Protein AF-A0A7D7VS67-F1 (afdb_monomer_lite)

Sequence (124 aa):
MKFVRYADDIIVHCYLDWEAKRLLKAIRKRLEECHLRLNEEKTKLVYCQTYRRKRVRGYPKQFDFLGFTFKPRTTTYKEDGKYVLFLGYDCAISQKSKTRILNGWFKMKAQVNFMGIKRIIFQV

Secondary structure (DSSP, 8-state):
-EEEEETTEEEEE-SSHHHHHHHHHHHHHHHHHTT----TTT--------TTS---SSS---EEETTEEEEEEEEEEEETTEEEEEEEEEEEE-HHHHHHHHHHHHHHHHHHHHSS--------

Foldseek 3Di:
DDKDDDDPDIDDDDDDPVVVVVVVVVVQVVCVVVVHHDDPVQDFDEDCDWQPDDDDPDGHQWHDDPQKIWHWDWDWDDDPNDTDTTTHTDIDGDPVRVVVVVVVVVVVVVVVVVVDDDDDDDDD

Structure (mmCIF, N/CA/C/O backbone):
data_AF-A0A7D7VS67-F1
#
_entry.id   AF-A0A7D7VS67-F1
#
loop_
_atom_site.group_PDB
_atom_site.id
_atom_site.type_symbol
_atom_site.label_atom_id
_atom_site.label_alt_id
_atom_site.label_comp_id
_atom_site.label_asym_id
_atom_site.label_entity_id
_atom_site.label_seq_id
_atom_site.pdbx_PDB_ins_code
_atom_site.Cartn_x
_atom_site.Cartn_y
_atom_site.Cartn_z
_atom_site.occupancy
_atom_site.B_iso_or_equiv
_atom_site.auth_seq_id
_atom_site.auth_comp_id
_atom_site.auth_asym_id
_atom_site.auth_atom_id
_atom_site.pdbx_PDB_model_num
ATOM 1 N N . MET A 1 1 ? -15.312 -1.710 -10.447 1.00 65.94 1 MET A N 1
ATOM 2 C CA . MET A 1 1 ? -14.463 -1.341 -9.291 1.00 65.94 1 MET A CA 1
ATOM 3 C C . MET A 1 1 ? -13.863 -2.616 -8.718 1.00 65.94 1 MET A C 1
ATOM 5 O O . MET A 1 1 ? -14.608 -3.573 -8.561 1.00 65.94 1 MET A O 1
ATOM 9 N N . LYS A 1 2 ? -12.542 -2.683 -8.508 1.00 88.94 2 LYS A N 1
ATOM 10 C CA . LYS A 1 2 ? -11.853 -3.901 -8.034 1.00 88.94 2 LYS A CA 1
ATOM 11 C C . LYS A 1 2 ? -11.267 -3.642 -6.648 1.00 88.94 2 LYS A C 1
ATOM 13 O O . LYS A 1 2 ? -10.681 -2.582 -6.436 1.00 88.94 2 LYS A O 1
ATOM 18 N N . PHE A 1 3 ? -11.413 -4.584 -5.725 1.00 92.94 3 PHE A N 1
ATOM 19 C CA . PHE A 1 3 ? -10.826 -4.497 -4.390 1.00 92.94 3 PHE A CA 1
ATOM 20 C C . PHE A 1 3 ? -10.282 -5.857 -3.957 1.00 92.94 3 PHE A C 1
ATOM 22 O O . PHE A 1 3 ? -10.686 -6.892 -4.483 1.00 92.94 3 PHE A O 1
ATOM 29 N N . VAL A 1 4 ? -9.358 -5.829 -3.006 1.00 92.62 4 VAL A N 1
ATOM 30 C CA . VAL A 1 4 ? -8.767 -7.001 -2.363 1.00 92.62 4 VAL A CA 1
ATOM 31 C C . VAL A 1 4 ? -9.011 -6.863 -0.869 1.00 92.62 4 VAL A C 1
ATOM 33 O O . VAL A 1 4 ? -8.832 -5.777 -0.319 1.00 92.62 4 VAL A O 1
ATOM 36 N N . ARG A 1 5 ? -9.431 -7.944 -0.213 1.00 93.81 5 ARG A N 1
ATOM 37 C CA . ARG A 1 5 ? -9.689 -7.973 1.227 1.00 93.81 5 ARG A CA 1
ATOM 38 C C . ARG A 1 5 ? -9.005 -9.175 1.860 1.00 93.81 5 ARG A C 1
ATOM 40 O O . ARG A 1 5 ? -9.082 -10.277 1.327 1.00 93.81 5 ARG A O 1
ATOM 47 N N . TYR A 1 6 ? -8.411 -8.952 3.022 1.00 92.81 6 TYR A N 1
ATOM 48 C CA . TYR A 1 6 ? -7.924 -9.990 3.914 1.00 92.81 6 TYR A CA 1
ATOM 49 C C . TYR A 1 6 ? -8.303 -9.611 5.346 1.00 92.81 6 TYR A C 1
ATOM 51 O O . TYR A 1 6 ? -7.842 -8.591 5.843 1.00 92.81 6 TYR A O 1
ATOM 59 N N . ALA A 1 7 ? -9.157 -10.409 5.995 1.00 92.00 7 ALA A N 1
ATOM 60 C CA . ALA A 1 7 ? -9.720 -10.097 7.314 1.00 92.00 7 ALA A CA 1
ATOM 61 C C . ALA A 1 7 ? -10.310 -8.666 7.387 1.00 92.00 7 ALA A C 1
ATOM 63 O O . ALA A 1 7 ? -11.338 -8.400 6.749 1.00 92.00 7 ALA A O 1
ATOM 64 N N . ASP A 1 8 ? -9.688 -7.772 8.156 1.00 87.25 8 ASP A N 1
ATOM 65 C CA . ASP A 1 8 ? -10.025 -6.354 8.327 1.00 87.25 8 ASP A CA 1
ATOM 66 C C . ASP A 1 8 ? -9.282 -5.411 7.360 1.00 87.25 8 ASP A C 1
ATOM 68 O O . ASP A 1 8 ? -9.733 -4.285 7.145 1.00 87.25 8 ASP A O 1
ATOM 72 N N . ASP A 1 9 ? -8.205 -5.867 6.715 1.00 88.94 9 ASP A N 1
ATOM 73 C CA . ASP A 1 9 ? -7.423 -5.069 5.770 1.00 88.94 9 ASP A CA 1
ATOM 74 C C . ASP A 1 9 ? -8.029 -5.121 4.353 1.00 88.94 9 ASP A C 1
ATOM 76 O O . ASP A 1 9 ? -8.256 -6.188 3.770 1.00 88.94 9 ASP A O 1
ATOM 80 N N . ILE A 1 10 ? -8.272 -3.946 3.758 1.00 91.38 10 ILE A N 1
ATOM 81 C CA . ILE A 1 10 ? -8.882 -3.799 2.427 1.00 91.38 10 ILE A CA 1
ATOM 82 C C . ILE A 1 10 ? -8.067 -2.826 1.569 1.00 91.38 10 ILE A C 1
ATOM 84 O O . ILE A 1 10 ? -7.735 -1.723 1.998 1.00 91.38 10 ILE A O 1
ATOM 88 N N . ILE A 1 11 ? -7.814 -3.206 0.316 1.00 92.94 11 ILE A N 1
ATOM 89 C CA . ILE A 1 11 ? -7.278 -2.335 -0.736 1.00 92.94 11 ILE A CA 1
ATOM 90 C C . ILE A 1 11 ? -8.355 -2.140 -1.789 1.00 92.94 11 ILE A C 1
ATOM 92 O O . ILE A 1 11 ? -8.891 -3.115 -2.312 1.00 92.94 11 ILE A O 1
ATOM 96 N N . VAL A 1 12 ? -8.623 -0.893 -2.172 1.00 93.50 12 VAL A N 1
ATOM 97 C CA . VAL A 1 12 ? -9.573 -0.587 -3.244 1.00 93.50 12 VAL A CA 1
ATOM 98 C C . VAL A 1 12 ? -8.885 0.150 -4.385 1.00 93.50 12 VAL A C 1
ATOM 100 O O . VAL A 1 12 ? -8.225 1.166 -4.176 1.00 93.50 12 VAL A O 1
ATOM 103 N N . HIS A 1 13 ? -9.049 -0.353 -5.608 1.00 91.88 13 HIS A N 1
ATOM 104 C CA . HIS A 1 13 ? -8.481 0.253 -6.807 1.00 91.88 13 HIS A CA 1
ATOM 105 C C . HIS A 1 13 ? -9.457 1.260 -7.418 1.00 91.88 13 HIS A C 1
ATOM 107 O O . HIS A 1 13 ? -10.554 0.893 -7.848 1.00 91.88 13 HIS A O 1
ATOM 113 N N . CYS A 1 14 ? -9.014 2.513 -7.503 1.00 91.44 14 CYS A N 1
ATOM 114 C CA . CYS A 1 14 ? -9.722 3.609 -8.164 1.00 91.44 14 CYS A CA 1
ATOM 115 C C . CYS A 1 14 ? -8.875 4.153 -9.321 1.00 91.44 14 CYS A C 1
ATOM 117 O O . CYS A 1 14 ? -7.642 4.102 -9.265 1.00 91.44 14 CYS A O 1
ATOM 119 N N . TYR A 1 15 ? -9.527 4.666 -10.366 1.00 86.38 15 TYR A N 1
ATOM 120 C CA . TYR A 1 15 ? -8.834 5.263 -11.510 1.00 86.38 15 TYR A CA 1
ATOM 121 C C . TYR A 1 15 ? -8.638 6.766 -11.323 1.00 86.38 15 TYR A C 1
ATOM 123 O O . TYR A 1 15 ? -7.572 7.287 -11.655 1.00 86.38 15 TYR A O 1
ATOM 131 N N . LEU A 1 16 ? -9.647 7.445 -10.770 1.00 87.19 16 LEU A N 1
ATOM 132 C CA . LEU A 1 16 ? -9.647 8.891 -10.577 1.00 87.19 16 LEU A CA 1
ATOM 133 C C . LEU A 1 16 ? -9.542 9.257 -9.091 1.00 87.19 16 LEU A C 1
ATOM 135 O O . LEU A 1 16 ? -10.017 8.543 -8.208 1.00 87.19 16 LEU A O 1
ATOM 139 N N . ASP A 1 17 ? -8.928 10.406 -8.811 1.00 87.75 17 ASP A N 1
ATOM 140 C CA . ASP A 1 17 ? -8.726 10.886 -7.439 1.00 87.75 17 ASP A CA 1
ATOM 141 C C . ASP A 1 17 ? -10.048 11.227 -6.732 1.00 87.75 17 ASP A C 1
ATOM 143 O O . ASP A 1 17 ? -10.267 10.861 -5.576 1.00 87.75 17 ASP A O 1
ATOM 147 N N . TRP A 1 18 ? -10.968 11.884 -7.441 1.00 89.56 18 TRP A N 1
ATOM 148 C CA . TRP A 1 18 ? -12.276 12.234 -6.889 1.00 89.56 18 TRP A CA 1
ATOM 149 C C . TRP A 1 18 ? -13.112 10.987 -6.569 1.00 89.56 18 TRP A C 1
ATOM 151 O O . TRP A 1 18 ? -13.822 10.975 -5.563 1.00 89.56 18 TRP A O 1
ATOM 161 N N . GLU A 1 19 ? -12.990 9.919 -7.369 1.00 91.94 19 GLU A N 1
ATOM 162 C CA . GLU A 1 19 ? -13.636 8.629 -7.100 1.00 91.94 19 GLU A CA 1
ATOM 163 C C . GLU A 1 19 ? -13.102 8.029 -5.803 1.00 91.94 19 GLU A C 1
ATOM 165 O O . GLU A 1 19 ? -13.886 7.627 -4.945 1.00 91.94 19 GLU A O 1
ATOM 170 N N . ALA A 1 20 ? -11.777 8.028 -5.626 1.00 92.31 20 ALA A N 1
ATOM 171 C CA . ALA A 1 20 ? -11.134 7.495 -4.431 1.00 92.31 20 ALA A CA 1
ATOM 172 C C . ALA A 1 20 ? -11.561 8.253 -3.164 1.00 92.31 20 ALA A C 1
ATOM 174 O O . ALA A 1 20 ? -11.904 7.637 -2.154 1.00 92.31 20 ALA A O 1
ATOM 175 N N . LYS A 1 21 ? -11.617 9.591 -3.226 1.00 93.12 21 LYS A N 1
ATOM 176 C CA . LYS A 1 21 ? -12.090 10.445 -2.121 1.00 93.12 21 LYS A CA 1
ATOM 177 C C . LYS A 1 21 ? -13.565 10.210 -1.797 1.00 93.12 21 LYS A C 1
ATOM 179 O O . LYS A 1 21 ? -13.926 10.060 -0.629 1.00 93.12 21 LYS A O 1
ATOM 184 N N . ARG A 1 22 ? -14.422 10.148 -2.822 1.00 94.88 22 ARG A N 1
ATOM 185 C CA . ARG A 1 22 ? -15.857 9.870 -2.660 1.00 94.88 22 ARG A CA 1
ATOM 186 C C . ARG A 1 22 ? -16.081 8.498 -2.033 1.00 94.88 22 ARG A C 1
ATOM 188 O O . ARG A 1 22 ? -16.882 8.370 -1.109 1.00 94.88 22 ARG A O 1
ATOM 195 N N . LEU A 1 23 ? -15.363 7.489 -2.514 1.00 93.44 23 LEU A N 1
ATOM 196 C CA . LEU A 1 23 ? -15.456 6.133 -2.003 1.00 93.44 23 LEU A CA 1
ATOM 197 C C . LEU A 1 23 ? -14.982 6.044 -0.552 1.00 93.44 23 LEU A C 1
ATOM 199 O O . LEU A 1 23 ? -15.657 5.427 0.266 1.00 93.44 23 LEU A O 1
ATOM 203 N N . LEU A 1 24 ? -13.868 6.692 -0.214 1.00 93.50 24 LEU A N 1
ATOM 204 C CA . LEU A 1 24 ? -13.367 6.736 1.156 1.00 93.50 24 LEU A CA 1
ATOM 205 C C . LEU A 1 24 ? -14.413 7.315 2.121 1.00 93.50 24 LEU A C 1
ATOM 207 O O . LEU A 1 24 ? -14.636 6.763 3.199 1.00 93.50 24 LEU A O 1
ATOM 211 N N . LYS A 1 25 ? -15.107 8.385 1.712 1.00 94.25 25 LYS A N 1
ATOM 212 C CA . LYS A 1 25 ? -16.208 8.971 2.488 1.00 94.25 25 LYS A CA 1
ATOM 213 C C . LYS A 1 25 ? -17.383 7.998 2.647 1.00 94.25 25 LYS A C 1
ATOM 215 O O . LYS A 1 25 ? -17.937 7.891 3.737 1.00 94.25 25 LYS A O 1
ATOM 220 N N . ALA A 1 26 ? -17.742 7.272 1.588 1.00 94.19 26 ALA A N 1
ATOM 221 C CA . ALA A 1 26 ? -18.810 6.273 1.635 1.00 94.19 26 ALA A CA 1
ATOM 222 C C . ALA A 1 26 ? -18.462 5.084 2.550 1.00 94.19 26 ALA A C 1
ATOM 224 O O . ALA A 1 26 ? -19.298 4.662 3.344 1.00 94.19 26 ALA A O 1
ATOM 225 N N . ILE A 1 27 ? -17.222 4.585 2.487 1.00 92.56 27 ILE A N 1
ATOM 226 C CA . ILE A 1 27 ? -16.730 3.508 3.360 1.00 92.56 27 ILE A CA 1
ATOM 227 C C . ILE A 1 27 ? -16.745 3.960 4.820 1.00 92.56 27 ILE A C 1
ATOM 229 O O . ILE A 1 27 ? -17.220 3.218 5.674 1.00 92.56 27 ILE A O 1
ATOM 233 N N . ARG A 1 28 ? -16.278 5.184 5.104 1.00 94.00 28 ARG A N 1
ATOM 234 C CA . ARG A 1 28 ? -16.312 5.762 6.453 1.00 94.00 28 ARG A CA 1
ATOM 235 C C . ARG A 1 28 ? -17.735 5.762 7.016 1.00 94.00 28 ARG A C 1
ATOM 237 O O . ARG A 1 28 ? -17.952 5.192 8.078 1.00 94.00 28 ARG A O 1
ATOM 244 N N . LYS A 1 29 ? -18.698 6.296 6.257 1.00 94.75 29 LYS A N 1
ATOM 245 C CA . LYS A 1 29 ? -20.112 6.315 6.658 1.00 94.75 29 LYS A CA 1
ATOM 246 C C . LYS A 1 29 ? -20.650 4.905 6.922 1.00 94.75 29 LYS A C 1
ATOM 248 O O . LYS A 1 29 ? -21.317 4.675 7.922 1.00 94.75 29 LYS A O 1
ATOM 253 N N . ARG A 1 30 ? -20.336 3.942 6.049 1.00 94.25 30 ARG A N 1
ATOM 254 C CA . ARG A 1 30 ? -20.816 2.564 6.207 1.00 94.25 30 ARG A CA 1
ATOM 255 C C . ARG A 1 30 ? -20.228 1.868 7.436 1.00 94.25 30 ARG A C 1
ATOM 257 O O . ARG A 1 30 ? -20.916 1.078 8.067 1.00 94.25 30 ARG A O 1
ATOM 264 N N . LEU A 1 31 ? -18.966 2.139 7.768 1.00 92.31 31 LEU A N 1
ATOM 265 C CA . LEU A 1 31 ? -18.355 1.624 8.993 1.00 92.31 31 LEU A CA 1
ATOM 266 C C . LEU A 1 31 ? -19.006 2.237 10.234 1.00 92.31 31 LEU A C 1
ATOM 268 O O . LEU A 1 31 ? -19.311 1.496 11.163 1.00 92.31 31 LEU A O 1
ATOM 272 N N . GLU A 1 32 ? -19.286 3.542 10.218 1.00 94.38 32 GLU A N 1
ATOM 273 C CA . GLU A 1 32 ? -19.974 4.238 11.313 1.00 94.38 32 GLU A CA 1
ATOM 274 C C . GLU A 1 32 ? -21.379 3.669 11.565 1.00 94.38 32 GLU A C 1
ATOM 276 O O . GLU A 1 32 ? -21.740 3.438 12.717 1.00 94.38 32 GLU A O 1
ATOM 281 N N . GLU A 1 33 ? -22.136 3.358 10.505 1.00 96.25 33 GLU A N 1
ATOM 282 C CA . GLU A 1 33 ? -23.435 2.664 10.592 1.00 96.25 33 GLU A CA 1
ATOM 283 C C . GLU A 1 33 ? -23.325 1.282 11.258 1.00 96.25 33 GLU A C 1
ATOM 285 O O . GLU A 1 33 ? -24.259 0.835 11.916 1.00 96.25 33 GLU A O 1
ATOM 290 N N . CYS A 1 34 ? -22.180 0.614 11.114 1.00 94.56 34 CYS A N 1
ATOM 291 C CA . CYS A 1 34 ? -21.879 -0.662 11.764 1.00 94.56 34 CYS A CA 1
ATOM 292 C C . CYS A 1 34 ? -21.193 -0.494 13.134 1.00 94.56 34 CYS A C 1
ATOM 294 O O . CYS A 1 34 ? -20.642 -1.463 13.654 1.00 94.56 34 CYS A O 1
ATOM 296 N N . HIS A 1 35 ? -21.172 0.718 13.700 1.00 94.00 35 HIS A N 1
ATOM 297 C CA . HIS A 1 35 ? -20.475 1.060 14.947 1.00 94.00 35 HIS A CA 1
ATOM 298 C C . HIS A 1 35 ? -18.957 0.800 14.927 1.00 94.00 35 HIS A C 1
ATOM 300 O O . HIS A 1 35 ? -18.324 0.630 15.969 1.00 94.00 35 HIS A O 1
ATOM 306 N N . LEU A 1 36 ? -18.347 0.808 13.741 1.00 92.50 36 LEU A N 1
ATOM 307 C CA . LEU A 1 36 ? -16.905 0.698 13.542 1.00 92.50 36 LEU A CA 1
ATOM 308 C C . LEU A 1 36 ? -16.311 2.067 13.196 1.00 92.50 36 LEU A C 1
ATOM 310 O O . LEU A 1 36 ? -16.924 2.883 12.511 1.00 92.50 36 LEU A O 1
ATOM 314 N N . ARG A 1 37 ? -15.076 2.317 13.638 1.00 88.69 37 ARG A N 1
ATOM 315 C CA . ARG A 1 37 ? -14.322 3.526 13.280 1.00 88.69 37 ARG A CA 1
ATOM 316 C C . ARG A 1 37 ? -13.191 3.193 12.322 1.00 88.69 37 ARG A C 1
ATOM 318 O O . ARG A 1 37 ? -12.475 2.210 12.498 1.00 88.69 37 ARG A O 1
ATOM 325 N N . LEU A 1 38 ? -13.013 4.049 11.324 1.00 88.62 38 LEU A N 1
ATOM 326 C CA . LEU A 1 38 ? -11.900 3.954 10.392 1.00 88.62 38 LEU A CA 1
ATOM 327 C C . LEU A 1 38 ? -10.617 4.478 11.058 1.00 88.62 38 LEU A C 1
ATOM 329 O O . LEU A 1 38 ? -10.606 5.579 11.601 1.00 88.62 38 LEU A O 1
ATOM 333 N N . ASN A 1 39 ? -9.528 3.711 10.994 1.00 86.62 39 ASN A N 1
ATOM 334 C CA . ASN A 1 39 ? -8.231 4.146 11.509 1.00 86.62 39 ASN A CA 1
ATOM 335 C C . ASN A 1 39 ? -7.562 5.114 10.513 1.00 86.62 39 ASN A C 1
ATOM 337 O O . ASN A 1 39 ? -7.166 4.700 9.419 1.00 86.62 39 ASN A O 1
ATOM 341 N N . GLU A 1 40 ? -7.428 6.389 10.885 1.00 84.06 40 GLU A N 1
ATOM 342 C CA . GLU A 1 40 ? -6.869 7.439 10.017 1.00 84.06 40 GLU A CA 1
ATOM 343 C C . GLU A 1 40 ? -5.363 7.286 9.761 1.00 84.06 40 GLU A C 1
ATOM 345 O O . GLU A 1 40 ? -4.886 7.648 8.690 1.00 84.06 40 GLU A O 1
ATOM 350 N N . GLU A 1 41 ? -4.613 6.674 10.681 1.00 81.81 41 GLU A N 1
ATOM 351 C CA . GLU A 1 41 ? -3.181 6.422 10.487 1.00 81.81 41 GLU A CA 1
ATOM 352 C C . GLU A 1 41 ? -2.920 5.311 9.464 1.00 81.81 41 GLU A C 1
ATOM 354 O O . GLU A 1 41 ? -1.948 5.365 8.701 1.00 81.81 41 GLU A O 1
ATOM 359 N N . LYS A 1 42 ? -3.780 4.284 9.446 1.00 81.25 42 LYS A N 1
ATOM 360 C CA . LYS A 1 42 ? -3.695 3.166 8.493 1.00 81.25 42 LYS A CA 1
ATOM 361 C C . LYS A 1 42 ? -4.283 3.528 7.130 1.00 81.25 42 LYS A C 1
ATOM 363 O O . LYS A 1 42 ? -3.750 3.111 6.102 1.00 81.25 42 LYS A O 1
ATOM 368 N N . THR A 1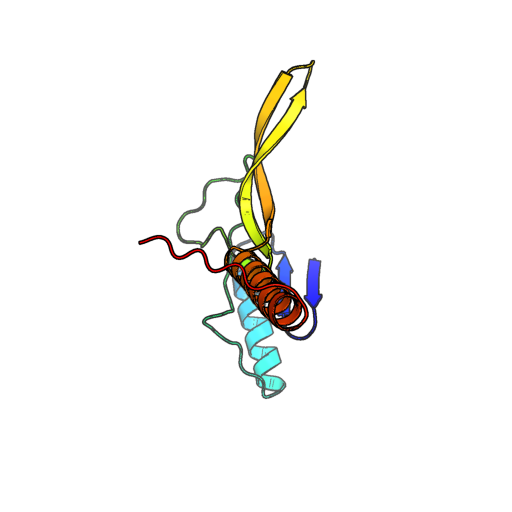 43 ? -5.363 4.302 7.113 1.00 87.88 43 THR A N 1
ATOM 369 C CA . THR A 1 43 ? -6.108 4.624 5.894 1.00 87.88 43 THR A CA 1
ATOM 370 C C . THR A 1 43 ? -5.382 5.683 5.078 1.00 87.88 43 THR A C 1
ATOM 372 O O . THR A 1 43 ? -5.294 6.840 5.475 1.00 87.88 43 THR A O 1
ATOM 375 N N . LYS A 1 44 ? -4.892 5.311 3.894 1.00 89.56 44 LYS A N 1
ATOM 376 C CA . LYS A 1 44 ? -4.133 6.217 3.023 1.00 89.56 44 LYS A CA 1
ATOM 377 C C . LYS A 1 44 ? -4.640 6.141 1.592 1.00 89.56 44 LYS A C 1
ATOM 379 O O . LYS A 1 44 ? -4.825 5.055 1.051 1.00 89.56 44 LYS A O 1
ATOM 384 N N . LEU A 1 45 ? -4.794 7.300 0.955 1.00 92.06 45 LEU A N 1
ATOM 385 C CA . LEU A 1 45 ? -4.913 7.387 -0.499 1.00 92.06 45 LEU A CA 1
ATOM 386 C C . LEU A 1 45 ? -3.503 7.363 -1.087 1.00 92.06 45 LEU A C 1
ATOM 388 O O . LEU A 1 45 ? -2.697 8.249 -0.808 1.00 92.06 45 LEU A O 1
ATOM 392 N N . VAL A 1 46 ? -3.190 6.330 -1.865 1.00 91.75 46 VAL A N 1
ATOM 393 C CA . VAL A 1 46 ? -1.834 6.083 -2.366 1.00 91.75 46 VAL A CA 1
ATOM 394 C C . VAL A 1 46 ? -1.826 6.138 -3.881 1.00 91.75 46 VAL A C 1
ATOM 396 O O . VAL A 1 46 ? -2.657 5.523 -4.547 1.00 91.75 46 VAL A O 1
ATOM 399 N N . TYR A 1 47 ? -0.858 6.865 -4.432 1.00 90.38 47 TYR A N 1
ATOM 400 C CA . TYR A 1 47 ? -0.697 6.976 -5.870 1.00 90.38 47 TYR A CA 1
ATOM 401 C C . TYR A 1 47 ? 0.264 5.911 -6.402 1.00 90.38 47 TYR A C 1
ATOM 403 O O . TYR A 1 47 ? 1.479 5.970 -6.182 1.00 90.38 47 TYR A O 1
ATOM 411 N N . CYS A 1 48 ? -0.277 4.956 -7.161 1.00 86.88 48 CYS A N 1
ATOM 412 C CA . CYS A 1 48 ? 0.513 3.907 -7.800 1.00 86.88 48 CYS A CA 1
ATOM 413 C C . CYS A 1 48 ? 1.227 4.440 -9.052 1.00 86.88 48 CYS A C 1
ATOM 415 O O . CYS A 1 48 ? 0.732 4.296 -10.176 1.00 86.88 48 CYS A O 1
ATOM 417 N N . GLN A 1 49 ? 2.377 5.086 -8.849 1.00 84.12 49 GLN A N 1
ATOM 418 C CA . GLN A 1 49 ? 3.178 5.663 -9.926 1.00 84.12 49 GLN A CA 1
ATOM 419 C C . GLN A 1 49 ? 3.874 4.574 -10.760 1.00 84.12 49 GLN A C 1
ATOM 421 O O . GLN A 1 49 ? 4.634 3.772 -10.229 1.00 84.12 49 GLN A O 1
ATOM 426 N N . THR A 1 50 ? 3.671 4.606 -12.075 1.00 81.56 50 THR A N 1
ATOM 427 C CA . THR A 1 50 ? 4.358 3.763 -13.070 1.00 81.56 50 THR A CA 1
ATOM 428 C C . THR A 1 50 ? 4.938 4.639 -14.178 1.00 81.56 50 THR A C 1
ATOM 430 O O . THR A 1 50 ? 4.575 5.811 -14.282 1.00 81.56 50 THR A O 1
ATOM 433 N N . TYR A 1 51 ? 5.809 4.091 -15.029 1.00 77.88 51 TYR A N 1
ATOM 434 C CA . TYR A 1 51 ? 6.394 4.830 -16.158 1.00 77.88 51 TYR A CA 1
ATOM 435 C C . TYR A 1 51 ? 5.342 5.397 -17.131 1.00 77.88 51 TYR A C 1
ATOM 437 O O . TYR A 1 51 ? 5.549 6.461 -17.703 1.00 77.88 51 TYR A O 1
ATOM 445 N N . ARG A 1 52 ? 4.189 4.723 -17.272 1.00 79.50 52 ARG A N 1
ATOM 446 C CA . ARG A 1 52 ? 3.065 5.155 -18.125 1.00 79.50 52 ARG A CA 1
ATOM 447 C C . ARG A 1 52 ? 2.209 6.264 -17.506 1.00 79.50 52 ARG A C 1
ATOM 449 O O . ARG A 1 52 ? 1.356 6.828 -18.182 1.00 79.50 52 ARG A O 1
ATOM 456 N N . ARG A 1 53 ? 2.357 6.533 -16.206 1.00 78.19 53 ARG A N 1
ATOM 457 C CA . ARG A 1 53 ? 1.486 7.445 -15.455 1.00 78.19 53 ARG A CA 1
ATOM 458 C C . ARG A 1 53 ? 2.186 8.773 -15.179 1.00 78.19 53 ARG A C 1
ATOM 460 O O . ARG A 1 53 ? 3.365 8.807 -14.826 1.00 78.19 53 ARG A O 1
ATOM 467 N N . LYS A 1 54 ? 1.439 9.879 -15.298 1.00 79.56 54 LYS A N 1
ATOM 468 C CA . LYS A 1 54 ? 1.944 11.227 -14.991 1.00 79.56 54 LYS A CA 1
ATOM 469 C C . LYS A 1 54 ? 2.453 11.290 -13.548 1.00 79.56 54 LYS A C 1
ATOM 471 O O . LYS A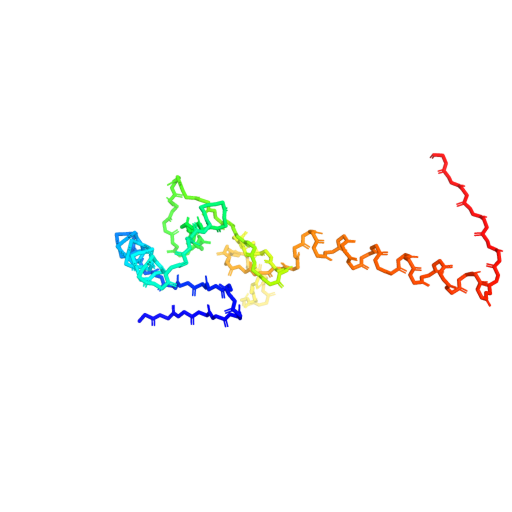 1 54 ? 1.889 10.683 -12.641 1.00 79.56 54 LYS A O 1
ATOM 476 N N . ARG A 1 55 ? 3.528 12.044 -13.315 1.00 78.12 55 ARG A N 1
ATOM 477 C CA . ARG A 1 55 ? 4.037 12.257 -11.955 1.00 78.12 55 ARG A CA 1
ATOM 478 C C . ARG A 1 55 ? 3.060 13.148 -11.187 1.00 78.12 55 ARG A C 1
ATOM 480 O O . ARG A 1 55 ? 2.945 14.328 -11.494 1.00 78.12 55 ARG A O 1
ATOM 487 N N . VAL A 1 56 ? 2.402 12.592 -10.176 1.00 82.06 56 VAL A N 1
ATOM 488 C CA . VAL A 1 56 ? 1.541 13.340 -9.250 1.00 82.06 56 VAL A CA 1
ATOM 489 C C . VAL A 1 56 ? 2.325 13.654 -7.971 1.00 82.06 56 VAL A C 1
ATOM 491 O O . VAL A 1 56 ? 3.065 12.806 -7.461 1.00 82.06 56 VAL A O 1
ATOM 494 N N . ARG A 1 57 ? 2.203 14.892 -7.478 1.00 80.81 57 ARG A N 1
ATOM 4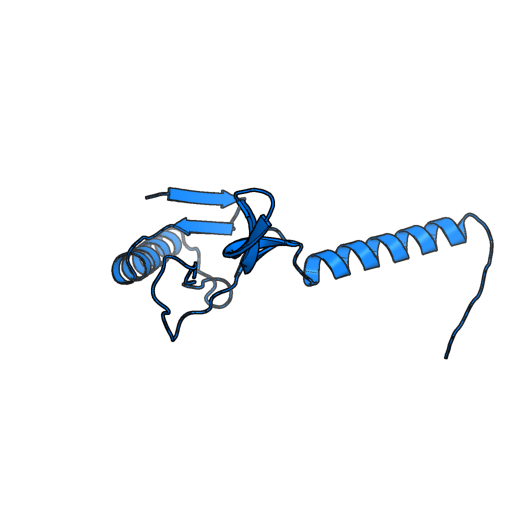95 C CA . ARG A 1 57 ? 2.763 15.352 -6.195 1.00 80.81 57 ARG A CA 1
ATOM 496 C C . ARG A 1 57 ? 1.673 15.325 -5.113 1.00 80.81 57 ARG A C 1
ATOM 498 O O . ARG A 1 57 ? 0.493 15.343 -5.438 1.00 80.81 57 ARG A O 1
ATOM 505 N N . GLY A 1 58 ? 2.068 15.265 -3.842 1.00 84.50 58 GLY A N 1
ATOM 506 C CA . GLY A 1 58 ? 1.144 15.355 -2.700 1.00 84.50 58 GLY A CA 1
ATOM 507 C C . GLY A 1 58 ? 0.528 14.035 -2.223 1.00 84.50 58 GLY A C 1
ATOM 508 O O . GLY A 1 58 ? -0.071 14.016 -1.156 1.00 84.50 58 GLY A O 1
ATOM 509 N N . TYR A 1 59 ? 0.724 12.927 -2.944 1.00 87.31 59 TYR A N 1
ATOM 510 C CA . TYR A 1 59 ? 0.286 11.600 -2.501 1.00 87.31 59 TYR A CA 1
ATOM 511 C C . TYR A 1 59 ? 1.476 10.734 -2.084 1.00 87.31 59 TYR A C 1
ATOM 513 O O . TYR A 1 59 ? 2.501 10.731 -2.783 1.00 87.31 59 TYR A O 1
ATOM 521 N N . PRO A 1 60 ? 1.350 9.946 -0.998 1.00 90.56 60 PRO A N 1
ATOM 522 C CA . PRO A 1 60 ? 2.295 8.875 -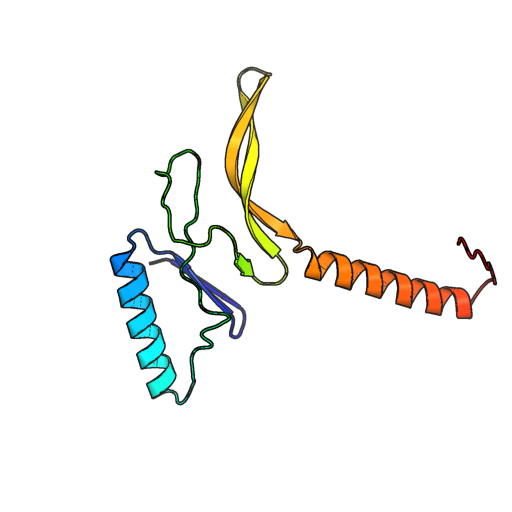0.738 1.00 90.56 60 PRO A CA 1
ATOM 523 C C . PRO A 1 60 ? 2.301 7.918 -1.933 1.00 90.56 60 PRO A C 1
ATOM 525 O O . PRO A 1 60 ? 1.288 7.712 -2.602 1.00 90.56 60 PRO A O 1
ATOM 528 N N . LYS A 1 61 ? 3.469 7.340 -2.212 1.00 90.75 61 LYS A N 1
ATOM 529 C CA . LYS A 1 61 ? 3.668 6.405 -3.333 1.00 90.75 61 LYS A CA 1
ATOM 530 C C . LYS A 1 61 ? 3.847 4.969 -2.868 1.00 90.75 61 LYS A C 1
ATOM 532 O O . LYS A 1 61 ? 3.931 4.070 -3.695 1.00 90.75 61 LYS A O 1
ATOM 537 N N . GLN A 1 62 ? 3.925 4.751 -1.561 1.00 92.06 62 GLN A N 1
ATOM 538 C CA . GLN A 1 62 ? 4.152 3.442 -0.977 1.00 92.06 62 GLN A CA 1
ATOM 539 C C . GLN A 1 62 ? 3.144 3.142 0.122 1.00 92.06 62 GLN A C 1
ATOM 541 O O . GLN A 1 62 ? 2.695 4.056 0.817 1.00 92.06 62 GLN A O 1
ATOM 546 N N . PHE A 1 63 ? 2.841 1.863 0.292 1.00 92.56 63 PHE A N 1
ATOM 547 C CA . PHE A 1 63 ? 2.037 1.355 1.394 1.00 92.56 63 PHE A CA 1
ATOM 548 C C . PHE A 1 63 ? 2.441 -0.074 1.741 1.00 92.56 63 PHE A C 1
ATOM 550 O O . PHE A 1 63 ? 3.022 -0.780 0.915 1.00 92.56 63 PHE A O 1
ATOM 557 N N . ASP A 1 64 ? 2.128 -0.478 2.967 1.00 92.69 64 ASP A N 1
ATOM 558 C CA . ASP A 1 64 ? 2.332 -1.842 3.436 1.00 92.69 64 ASP A CA 1
ATOM 559 C C . ASP A 1 64 ? 0.996 -2.592 3.423 1.00 92.69 64 ASP A C 1
ATOM 561 O O . ASP A 1 64 ? -0.031 -2.033 3.801 1.00 92.69 64 ASP A O 1
ATOM 565 N N . PHE A 1 65 ? 1.012 -3.856 3.007 1.00 91.38 65 PHE A N 1
ATOM 566 C CA . PHE A 1 65 ? -0.135 -4.760 3.055 1.00 91.38 65 PHE A CA 1
ATOM 567 C C . PHE A 1 65 ? 0.352 -6.193 3.278 1.00 91.38 65 PHE A C 1
ATOM 569 O O . PHE A 1 65 ? 1.247 -6.660 2.573 1.00 91.38 65 PHE A O 1
ATOM 576 N N . LEU A 1 66 ? -0.191 -6.870 4.296 1.00 91.88 66 LEU A N 1
ATOM 577 C CA . LEU A 1 66 ? 0.135 -8.260 4.660 1.00 91.88 66 LEU A CA 1
ATOM 578 C C . LEU A 1 66 ? 1.643 -8.562 4.766 1.00 91.88 66 LEU A C 1
ATOM 580 O O . LEU A 1 66 ? 2.120 -9.630 4.395 1.00 91.88 66 LEU A O 1
ATOM 584 N N . GLY A 1 67 ? 2.424 -7.602 5.269 1.00 91.19 67 GLY A N 1
ATOM 585 C CA . GLY A 1 67 ? 3.873 -7.754 5.425 1.00 91.19 67 GLY A CA 1
ATOM 586 C C . GLY A 1 67 ? 4.699 -7.478 4.163 1.00 91.19 67 GLY A C 1
ATOM 587 O O . GLY A 1 67 ? 5.929 -7.584 4.219 1.00 91.19 67 GLY A O 1
ATOM 588 N N . PHE A 1 68 ? 4.078 -7.038 3.071 1.00 93.94 68 PHE A N 1
ATOM 589 C CA . PHE A 1 68 ? 4.742 -6.574 1.854 1.00 93.94 68 PHE A CA 1
ATOM 590 C C . PHE A 1 68 ? 4.626 -5.060 1.715 1.00 93.94 68 PHE A C 1
ATOM 592 O O . PHE A 1 68 ? 3.599 -4.480 2.044 1.00 93.94 68 PHE A O 1
ATOM 599 N N . THR A 1 69 ? 5.674 -4.422 1.201 1.00 95.31 69 THR A N 1
ATOM 600 C CA . THR A 1 69 ? 5.675 -2.999 0.855 1.00 95.31 69 THR A CA 1
ATOM 601 C C . THR A 1 69 ? 5.533 -2.847 -0.653 1.00 95.31 69 THR A C 1
ATOM 603 O O . THR A 1 69 ? 6.420 -3.254 -1.414 1.00 95.31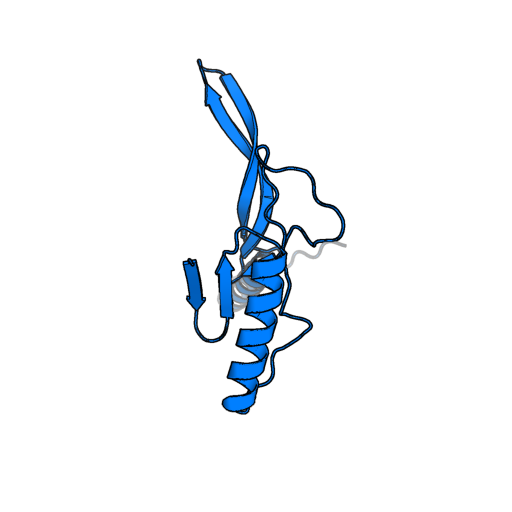 69 THR A O 1
ATOM 606 N N . PHE A 1 70 ? 4.448 -2.207 -1.070 1.00 93.75 70 PHE A N 1
ATOM 607 C CA . PHE A 1 70 ? 4.158 -1.828 -2.446 1.00 93.75 70 PHE A CA 1
ATOM 608 C C . PHE A 1 70 ? 4.723 -0.439 -2.716 1.00 93.75 70 PHE A C 1
ATOM 610 O O . PHE A 1 70 ? 4.459 0.487 -1.949 1.00 93.75 70 PHE A O 1
ATOM 617 N N . LYS A 1 71 ? 5.525 -0.282 -3.773 1.00 93.06 71 LYS A N 1
ATOM 618 C CA . LYS A 1 71 ? 6.082 1.020 -4.173 1.00 93.06 71 LYS A CA 1
ATOM 619 C C . LYS A 1 71 ? 6.559 1.015 -5.630 1.00 93.06 71 LYS A C 1
ATOM 621 O O . LYS A 1 71 ? 6.746 -0.062 -6.198 1.00 93.06 71 LYS A O 1
ATOM 626 N N . PRO A 1 72 ? 6.824 2.189 -6.235 1.00 91.75 72 PRO A N 1
ATOM 627 C CA . PRO A 1 72 ? 7.476 2.252 -7.531 1.00 91.75 72 PRO A CA 1
ATOM 628 C C . PRO A 1 72 ? 8.864 1.621 -7.428 1.00 91.75 72 PRO A C 1
ATOM 630 O O . PRO A 1 72 ? 9.642 1.954 -6.528 1.00 91.75 72 PRO A O 1
ATOM 633 N N . ARG A 1 73 ? 9.158 0.691 -8.329 1.00 90.81 73 ARG A N 1
ATOM 634 C CA . ARG A 1 73 ? 10.425 -0.040 -8.380 1.00 90.81 73 ARG A CA 1
ATOM 635 C C . ARG A 1 73 ? 10.908 -0.096 -9.814 1.00 90.81 73 ARG A C 1
ATOM 637 O O . ARG A 1 73 ? 10.108 -0.222 -10.737 1.00 90.81 73 ARG A O 1
ATOM 644 N N . THR A 1 74 ? 12.218 0.013 -9.989 1.00 89.81 74 THR A N 1
ATOM 645 C CA . THR A 1 74 ? 12.831 -0.227 -11.290 1.00 89.81 74 THR A CA 1
ATOM 646 C C . THR A 1 74 ? 12.819 -1.726 -11.546 1.00 89.81 74 THR A C 1
ATOM 648 O O . THR A 1 74 ? 13.356 -2.498 -10.754 1.00 89.81 74 THR A O 1
ATOM 651 N N . THR A 1 75 ? 12.178 -2.118 -12.635 1.00 87.50 75 THR A N 1
ATOM 652 C CA . THR A 1 75 ? 12.058 -3.493 -13.116 1.00 87.50 75 THR A CA 1
ATOM 653 C C . THR A 1 75 ? 12.713 -3.603 -14.484 1.00 87.50 75 THR A C 1
ATOM 655 O O . THR A 1 75 ? 12.823 -2.612 -15.209 1.00 87.50 75 THR A O 1
ATOM 658 N N . THR A 1 76 ? 13.167 -4.803 -14.830 1.00 88.12 76 THR A N 1
ATOM 659 C CA . THR A 1 76 ? 13.770 -5.104 -16.129 1.00 88.12 76 THR A CA 1
ATOM 660 C C . THR A 1 76 ? 12.852 -5.999 -16.947 1.00 88.12 76 THR A C 1
ATOM 662 O O . THR A 1 76 ? 12.163 -6.859 -16.401 1.00 88.12 76 THR A O 1
ATOM 665 N N . TYR A 1 77 ? 12.857 -5.823 -18.263 1.00 86.00 77 TYR A N 1
ATOM 666 C CA . TYR A 1 77 ? 12.396 -6.847 -19.199 1.00 86.00 77 TYR A CA 1
ATOM 667 C C . TYR A 1 77 ? 13.453 -7.049 -20.287 1.00 86.00 77 TYR A C 1
ATOM 669 O O . TYR A 1 77 ? 14.344 -6.212 -20.454 1.00 86.00 77 TYR A O 1
ATOM 677 N N . LYS A 1 78 ? 13.399 -8.197 -20.966 1.00 88.31 78 LYS A N 1
ATOM 678 C CA . LYS A 1 78 ? 14.286 -8.504 -22.090 1.00 88.31 78 LYS A CA 1
ATOM 679 C C . LYS A 1 78 ? 13.630 -8.062 -23.391 1.00 88.31 78 LYS A C 1
ATOM 681 O O . LYS A 1 78 ? 12.494 -8.447 -23.651 1.00 88.31 78 LYS A O 1
ATOM 686 N N . GLU A 1 79 ? 14.370 -7.317 -24.196 1.00 87.69 79 GLU A N 1
ATOM 687 C CA . GLU A 1 79 ? 13.989 -6.877 -25.538 1.00 87.69 79 GLU A CA 1
ATOM 688 C C . GLU A 1 79 ? 15.223 -7.003 -26.432 1.00 87.69 79 GLU A C 1
ATOM 690 O O . GLU A 1 79 ? 16.286 -6.494 -26.076 1.00 87.69 79 GLU A O 1
ATOM 695 N N . ASP A 1 80 ? 15.125 -7.768 -27.523 1.00 84.62 80 ASP A N 1
ATOM 696 C CA . ASP A 1 80 ? 16.222 -8.009 -28.477 1.00 84.62 80 ASP A CA 1
ATOM 697 C C . ASP A 1 80 ? 17.568 -8.385 -27.823 1.00 84.62 80 ASP A C 1
ATOM 699 O O . ASP A 1 80 ? 18.634 -7.859 -28.145 1.00 84.62 80 ASP A O 1
ATOM 703 N N . GLY A 1 81 ? 17.520 -9.279 -26.828 1.00 88.00 81 GLY A N 1
ATOM 704 C CA . GLY A 1 81 ? 18.705 -9.743 -26.094 1.00 88.00 81 GLY A CA 1
ATOM 705 C C . GLY A 1 81 ? 19.301 -8.727 -25.108 1.00 88.00 81 GLY A C 1
ATOM 706 O O . GLY A 1 81 ? 20.251 -9.059 -24.400 1.00 88.00 81 GLY A O 1
ATOM 707 N N . LYS A 1 82 ? 18.732 -7.521 -25.000 1.00 86.44 82 LYS A N 1
ATOM 708 C CA . LYS A 1 82 ? 19.142 -6.469 -24.061 1.00 86.44 82 LYS A CA 1
ATOM 709 C C . LYS A 1 82 ? 18.157 -6.359 -22.898 1.00 86.44 82 LYS A C 1
ATOM 711 O O . LYS A 1 82 ? 16.963 -6.619 -23.034 1.00 86.44 82 LYS A O 1
ATOM 716 N N . TYR A 1 83 ? 18.663 -5.968 -21.730 1.00 88.94 83 TYR A N 1
ATOM 717 C CA . TYR A 1 83 ? 17.824 -5.661 -20.572 1.00 88.94 83 TYR A CA 1
ATOM 718 C C . TYR A 1 83 ? 17.443 -4.184 -20.588 1.00 88.94 83 TYR A C 1
ATOM 720 O O . TYR A 1 83 ? 18.313 -3.318 -20.502 1.00 88.94 83 TYR A O 1
ATOM 728 N N . VAL A 1 84 ? 16.144 -3.901 -20.648 1.00 87.44 84 VAL A N 1
ATOM 729 C CA . VAL A 1 84 ? 15.604 -2.539 -20.599 1.00 87.44 84 VAL A CA 1
ATOM 730 C C . VAL A 1 84 ? 15.006 -2.280 -19.221 1.00 87.44 84 VAL A C 1
ATOM 732 O O . VAL A 1 84 ? 14.235 -3.087 -18.697 1.00 87.44 84 VAL A O 1
ATOM 735 N N . LEU A 1 85 ? 15.380 -1.147 -18.622 1.00 89.00 85 LEU A N 1
ATOM 736 C CA . LEU A 1 85 ? 14.890 -0.700 -17.319 1.00 89.00 85 LEU A CA 1
ATOM 737 C C . LEU A 1 85 ? 13.629 0.150 -17.487 1.00 89.00 85 LEU A C 1
ATOM 739 O O . LEU A 1 85 ? 13.607 1.104 -18.261 1.00 89.00 85 LEU A O 1
ATOM 743 N N . PHE A 1 86 ? 12.603 -0.131 -16.690 1.00 89.06 86 PHE A N 1
ATOM 744 C CA . PHE A 1 86 ? 11.407 0.701 -16.603 1.00 89.06 86 PHE A CA 1
ATOM 745 C C . PHE A 1 86 ? 10.924 0.828 -15.159 1.00 89.06 86 PHE A C 1
ATOM 747 O O . PHE A 1 86 ? 11.245 0.016 -14.293 1.00 89.06 86 PHE A O 1
ATOM 754 N N . LEU A 1 87 ? 10.127 1.862 -14.888 1.00 87.00 87 LEU A N 1
ATOM 755 C CA . LEU A 1 87 ? 9.518 2.058 -13.575 1.00 87.00 87 LEU A CA 1
ATOM 756 C C . LEU A 1 87 ? 8.183 1.306 -13.494 1.00 87.00 87 LEU A C 1
ATOM 758 O O . LEU A 1 87 ? 7.155 1.781 -13.993 1.00 87.00 87 LEU A O 1
ATOM 762 N N . GLY A 1 88 ? 8.207 0.141 -12.855 1.00 88.75 88 GLY A N 1
ATOM 763 C CA . GLY A 1 88 ? 7.026 -0.612 -12.456 1.00 88.75 88 GLY A CA 1
ATOM 764 C C . GLY A 1 88 ? 6.481 -0.166 -11.096 1.00 88.75 88 GLY A C 1
ATOM 765 O O . GLY A 1 88 ? 7.065 0.670 -10.402 1.00 88.75 88 GLY A O 1
ATOM 766 N N . TYR A 1 89 ? 5.344 -0.741 -10.710 1.00 88.69 89 TYR A N 1
ATOM 767 C CA . TYR A 1 89 ? 4.808 -0.645 -9.355 1.00 88.69 89 TYR A CA 1
ATOM 768 C C . TYR A 1 89 ? 4.648 -2.061 -8.826 1.00 88.69 89 TYR A C 1
ATOM 770 O O . TYR A 1 89 ? 3.794 -2.797 -9.312 1.00 88.69 89 TYR A O 1
ATOM 778 N N . ASP A 1 90 ? 5.504 -2.440 -7.885 1.00 91.12 90 ASP A N 1
ATOM 779 C CA . ASP A 1 90 ? 5.651 -3.830 -7.468 1.00 91.12 90 ASP A CA 1
ATOM 780 C C . ASP A 1 90 ? 5.825 -3.929 -5.947 1.00 91.12 90 ASP A C 1
ATOM 782 O O . ASP A 1 90 ? 6.135 -2.944 -5.257 1.00 91.12 90 ASP A O 1
ATOM 786 N N . CYS A 1 91 ? 5.599 -5.121 -5.410 1.00 92.62 91 CYS A N 1
ATOM 787 C CA . CYS A 1 91 ? 5.714 -5.418 -3.995 1.00 92.62 91 CYS A CA 1
ATOM 788 C C . CYS A 1 91 ? 7.016 -6.159 -3.684 1.00 92.62 91 CYS A C 1
ATOM 790 O O . CYS A 1 91 ? 7.576 -6.881 -4.498 1.00 92.62 91 CYS A O 1
ATOM 792 N N . ALA A 1 92 ? 7.528 -5.963 -2.474 1.00 94.06 92 ALA A N 1
ATOM 793 C CA . ALA A 1 92 ? 8.543 -6.846 -1.914 1.00 94.06 92 ALA A CA 1
ATOM 794 C C . ALA A 1 92 ? 8.326 -6.957 -0.412 1.00 94.06 92 ALA A C 1
ATOM 796 O O . ALA A 1 92 ? 7.667 -6.101 0.181 1.00 94.06 92 ALA A O 1
ATOM 797 N N . ILE A 1 93 ? 8.911 -7.976 0.214 1.00 93.25 93 ILE A N 1
ATOM 798 C CA . ILE A 1 93 ? 8.820 -8.141 1.663 1.00 93.25 93 ILE A CA 1
ATOM 799 C C . ILE A 1 93 ? 9.240 -6.849 2.389 1.00 93.25 93 ILE A C 1
ATOM 801 O O . ILE A 1 93 ? 10.292 -6.259 2.108 1.00 93.25 93 ILE A O 1
ATOM 805 N N . SER A 1 94 ? 8.380 -6.391 3.298 1.00 93.69 94 SER A N 1
ATOM 806 C CA . SER A 1 94 ? 8.616 -5.181 4.088 1.00 93.69 94 SER A CA 1
ATOM 807 C C . SER A 1 94 ? 9.829 -5.361 4.996 1.00 93.69 94 SER A C 1
ATOM 809 O O . SER A 1 94 ? 10.087 -6.460 5.494 1.00 93.69 94 SER A O 1
ATOM 811 N N . GLN A 1 95 ? 10.548 -4.273 5.281 1.00 90.50 95 GLN A N 1
ATOM 812 C CA . GLN A 1 95 ? 11.693 -4.331 6.199 1.00 90.50 95 GLN A CA 1
ATOM 813 C C . GLN A 1 95 ? 11.266 -4.817 7.588 1.00 90.50 95 GLN A C 1
ATOM 815 O O . GLN A 1 95 ? 11.931 -5.671 8.160 1.00 90.50 95 GLN A O 1
ATOM 820 N N . LYS A 1 96 ? 10.086 -4.390 8.063 1.00 91.19 96 LYS A N 1
ATOM 821 C CA . LYS A 1 96 ? 9.475 -4.889 9.306 1.00 91.19 96 LYS A CA 1
ATOM 822 C C . LYS A 1 96 ? 9.324 -6.412 9.305 1.00 91.19 96 LYS A C 1
ATOM 824 O O . LYS A 1 96 ? 9.637 -7.065 10.297 1.00 91.19 96 LYS A O 1
ATOM 829 N N . SER A 1 97 ? 8.866 -6.990 8.193 1.00 91.56 97 SER A N 1
ATOM 830 C CA . SER A 1 97 ? 8.713 -8.445 8.086 1.00 91.56 97 SER A CA 1
ATOM 831 C C . SER A 1 97 ? 10.050 -9.166 7.965 1.00 91.56 97 SER A C 1
ATOM 833 O O . SER A 1 97 ? 10.208 -10.201 8.604 1.00 91.56 97 SER A O 1
ATOM 835 N N . LYS A 1 98 ? 11.040 -8.602 7.259 1.00 92.56 98 LYS A N 1
ATOM 836 C CA . LYS A 1 98 ? 12.406 -9.152 7.257 1.00 92.56 98 LYS A CA 1
ATOM 837 C C . LYS A 1 98 ? 12.997 -9.196 8.663 1.00 92.56 98 LYS A C 1
ATOM 839 O O . LYS A 1 98 ? 13.467 -10.247 9.078 1.00 92.56 98 LYS A O 1
ATOM 844 N N . THR A 1 99 ? 12.926 -8.094 9.409 1.00 92.12 99 THR A N 1
ATOM 845 C CA . THR A 1 99 ? 13.432 -8.027 10.786 1.00 92.12 99 THR A CA 1
ATOM 846 C C . THR A 1 99 ? 12.721 -9.034 11.687 1.00 92.12 99 THR A C 1
ATOM 848 O O . THR A 1 99 ? 13.378 -9.748 12.436 1.00 92.12 99 THR A O 1
ATOM 851 N N . ARG A 1 100 ? 11.391 -9.167 11.573 1.00 92.94 100 ARG A N 1
ATOM 852 C CA . ARG A 1 100 ? 10.621 -10.168 12.330 1.00 92.94 100 ARG A CA 1
ATOM 853 C C . ARG A 1 100 ? 11.082 -11.599 12.033 1.00 92.94 100 ARG A C 1
ATOM 855 O O . ARG A 1 100 ? 11.251 -12.379 12.965 1.00 92.94 100 ARG A O 1
ATOM 862 N N . ILE A 1 101 ? 11.296 -11.932 10.758 1.00 91.38 101 ILE A N 1
ATOM 863 C CA . ILE A 1 101 ? 11.773 -13.259 10.338 1.00 91.38 101 ILE A CA 1
ATOM 864 C C . ILE A 1 101 ? 13.188 -13.516 10.861 1.00 91.38 101 ILE A C 1
ATOM 866 O O . ILE A 1 101 ? 13.429 -14.565 11.453 1.00 91.38 101 ILE A O 1
ATOM 870 N N . LEU A 1 102 ? 14.106 -12.557 10.696 1.00 90.62 102 LEU A N 1
ATOM 871 C CA . LEU A 1 102 ? 15.483 -12.673 11.185 1.00 90.62 102 LEU A CA 1
ATOM 872 C C . LEU A 1 102 ? 15.519 -12.880 12.702 1.00 90.62 102 LEU A C 1
ATOM 874 O O . LEU A 1 102 ? 16.172 -13.804 13.176 1.00 90.62 102 LEU A O 1
ATOM 878 N N . ASN A 1 103 ? 14.756 -12.092 13.461 1.00 91.19 103 ASN A N 1
ATOM 879 C CA . ASN A 1 103 ? 14.671 -12.227 14.915 1.00 91.19 103 ASN A CA 1
ATOM 880 C C . ASN A 1 103 ? 14.095 -13.585 15.338 1.00 91.19 103 ASN A C 1
ATOM 882 O O . ASN A 1 103 ? 14.599 -14.200 16.278 1.00 91.19 103 ASN A O 1
ATOM 886 N N . GLY A 1 104 ? 13.072 -14.077 14.632 1.00 89.25 104 GLY A N 1
ATOM 887 C CA . GLY A 1 104 ? 12.540 -15.424 14.841 1.00 89.25 104 GLY A CA 1
ATOM 888 C C . GLY A 1 104 ? 13.603 -16.498 14.609 1.00 89.25 104 GLY A C 1
ATOM 889 O O . GLY A 1 104 ? 13.777 -17.383 15.445 1.00 89.25 104 GLY A O 1
ATOM 890 N N . TRP A 1 105 ? 14.382 -16.371 13.532 1.00 88.19 105 TRP A N 1
ATOM 891 C CA . TRP A 1 105 ? 15.470 -17.297 13.231 1.00 88.19 105 TRP A CA 1
ATOM 892 C C . TRP A 1 105 ? 16.568 -17.268 14.302 1.00 88.19 105 TRP A C 1
ATOM 894 O O . TRP A 1 105 ? 16.992 -18.325 14.769 1.00 88.19 105 TRP A O 1
ATOM 904 N N . PHE A 1 106 ? 16.998 -16.086 14.751 1.00 86.06 106 PHE A N 1
ATOM 905 C CA . PHE A 1 106 ? 17.988 -15.970 15.824 1.00 86.06 106 PHE A CA 1
ATOM 906 C C . PHE A 1 106 ? 17.495 -16.590 17.134 1.00 86.06 106 PHE A C 1
ATOM 908 O O . PHE A 1 106 ? 18.245 -17.323 17.776 1.00 86.06 106 PHE A O 1
ATOM 915 N N . LYS A 1 107 ? 16.223 -16.378 17.496 1.00 83.50 107 LYS A N 1
ATOM 916 C CA . LYS A 1 107 ? 15.612 -16.995 18.681 1.00 83.50 107 LYS A CA 1
ATOM 917 C C . LYS A 1 107 ? 15.581 -18.523 18.581 1.00 83.50 107 LYS A C 1
ATOM 919 O O . LYS A 1 107 ? 15.941 -19.202 19.539 1.00 83.50 107 LYS A O 1
ATOM 924 N N . MET A 1 108 ? 15.213 -19.063 17.418 1.00 79.06 108 MET A N 1
ATOM 925 C CA . MET A 1 108 ? 15.230 -20.510 17.178 1.00 79.06 108 MET A CA 1
ATOM 926 C C . MET A 1 108 ? 16.652 -21.078 17.230 1.00 79.06 108 MET A C 1
ATOM 928 O O . MET A 1 108 ? 16.871 -22.093 17.880 1.00 79.06 108 MET A O 1
ATOM 932 N N . LYS A 1 109 ? 17.641 -20.410 16.618 1.00 71.56 109 LYS A N 1
ATOM 933 C CA . LYS A 1 109 ? 19.055 -20.816 16.713 1.00 71.56 109 LYS A CA 1
ATOM 934 C C . LYS A 1 109 ? 19.576 -20.771 18.149 1.00 71.56 109 LYS A C 1
ATOM 936 O O . LYS A 1 109 ? 20.330 -21.655 18.531 1.00 71.56 109 LYS A O 1
ATOM 941 N N . ALA A 1 110 ? 19.160 -19.794 18.952 1.00 61.34 110 ALA A N 1
ATOM 942 C CA . ALA A 1 110 ? 19.516 -19.733 20.367 1.00 61.34 110 ALA A CA 1
ATOM 943 C C . ALA A 1 110 ? 18.908 -20.901 21.168 1.00 61.34 110 ALA A C 1
ATOM 945 O O . ALA A 1 110 ? 19.603 -21.485 21.992 1.00 61.34 110 ALA A O 1
ATOM 946 N N . GLN A 1 111 ? 17.658 -21.296 20.894 1.00 56.53 111 GLN A N 1
ATOM 947 C CA . GLN A 1 111 ? 17.050 -22.481 21.520 1.00 56.53 111 GLN A CA 1
ATOM 948 C C . GLN A 1 111 ? 17.724 -23.790 21.086 1.00 56.53 111 GLN A C 1
ATOM 950 O O . GLN A 1 111 ? 17.938 -24.664 21.921 1.00 56.53 111 GLN A O 1
ATOM 955 N N . VAL A 1 112 ? 18.114 -23.914 19.814 1.00 54.91 112 VAL A N 1
ATOM 956 C CA . VAL A 1 112 ? 18.860 -25.083 19.317 1.00 54.91 112 VAL A CA 1
ATOM 957 C C . VAL A 1 112 ? 20.277 -25.128 19.905 1.00 54.91 112 VAL A C 1
ATOM 959 O O . VAL A 1 112 ? 20.722 -26.195 20.314 1.00 54.91 112 VAL A O 1
ATOM 962 N N . ASN A 1 113 ? 20.952 -23.983 20.064 1.00 47.91 113 ASN A N 1
ATOM 963 C CA . ASN A 1 113 ? 22.260 -23.907 20.733 1.00 47.91 113 ASN A CA 1
ATOM 964 C C . ASN A 1 113 ? 22.192 -24.205 22.244 1.00 47.91 113 ASN A C 1
ATOM 966 O O . ASN A 1 113 ? 23.191 -24.628 22.821 1.00 47.91 113 ASN A O 1
ATOM 970 N N . PHE A 1 114 ? 21.035 -24.030 22.894 1.00 45.97 114 PHE A N 1
ATOM 971 C CA . PHE A 1 114 ? 20.813 -24.508 24.267 1.00 45.97 114 PHE A CA 1
ATOM 972 C C . PHE A 1 114 ? 20.668 -26.036 24.351 1.00 45.97 114 PHE A C 1
ATOM 974 O O . PHE A 1 114 ? 20.860 -26.604 25.423 1.00 45.97 114 PHE A O 1
ATOM 981 N N . MET A 1 115 ? 20.388 -26.704 23.229 1.00 46.44 115 MET A N 1
ATOM 982 C CA . MET A 1 115 ? 20.292 -28.163 23.125 1.00 46.44 115 MET A CA 1
ATOM 983 C C . MET A 1 115 ? 21.523 -28.796 22.447 1.00 46.44 115 MET A C 1
ATOM 985 O O . MET A 1 115 ? 21.594 -30.012 22.290 1.00 46.44 115 MET A O 1
ATOM 989 N N . GLY A 1 116 ? 22.531 -27.994 22.092 1.00 50.69 116 GLY A N 1
ATOM 990 C CA . GLY A 1 116 ? 23.764 -28.481 21.489 1.00 50.69 116 GLY A CA 1
ATOM 991 C C . GLY A 1 116 ? 24.775 -27.372 21.210 1.00 50.69 116 GLY A C 1
ATOM 992 O O . GLY A 1 116 ? 24.598 -26.576 20.297 1.00 50.69 116 GLY A O 1
ATOM 993 N N . ILE A 1 117 ? 25.885 -27.429 21.951 1.00 45.53 117 ILE A N 1
ATOM 994 C CA . ILE A 1 117 ? 27.191 -26.817 21.661 1.00 45.53 117 ILE A CA 1
ATOM 995 C C . ILE A 1 117 ? 27.275 -25.294 21.881 1.00 45.53 117 ILE A C 1
ATOM 997 O O . ILE A 1 117 ? 26.927 -24.460 21.046 1.00 45.53 117 ILE A O 1
ATOM 1001 N N . LYS A 1 118 ? 27.904 -24.946 23.014 1.00 44.72 118 LYS A N 1
ATOM 1002 C CA . LYS A 1 118 ? 28.512 -23.639 23.288 1.00 44.72 118 LYS A CA 1
ATOM 1003 C C . LYS A 1 118 ? 29.442 -23.240 22.132 1.00 44.72 118 LYS A C 1
ATOM 1005 O O . LYS A 1 118 ? 30.493 -23.848 21.950 1.00 44.72 118 LYS A O 1
ATOM 1010 N N . ARG A 1 119 ? 29.130 -22.156 21.423 1.00 36.84 119 ARG A N 1
ATOM 1011 C CA . ARG A 1 119 ? 30.146 -21.331 20.752 1.00 36.84 119 ARG A CA 1
ATOM 1012 C C . ARG A 1 119 ? 29.832 -19.862 21.000 1.00 36.84 119 ARG A C 1
ATOM 1014 O O . ARG A 1 119 ? 28.995 -19.256 20.341 1.00 36.84 119 ARG A O 1
ATOM 1021 N N . ILE A 1 120 ? 30.493 -19.346 22.031 1.00 43.44 120 ILE A N 1
ATOM 1022 C CA . ILE A 1 120 ? 30.657 -17.924 22.316 1.00 43.44 120 ILE A CA 1
ATOM 1023 C C . ILE A 1 120 ? 31.466 -17.334 21.164 1.00 43.44 120 ILE A C 1
ATOM 1025 O O . ILE A 1 120 ? 32.584 -17.787 20.936 1.00 43.44 120 ILE A O 1
ATOM 1029 N N . ILE A 1 121 ? 30.929 -16.325 20.482 1.00 36.41 121 ILE A N 1
ATOM 1030 C CA . ILE A 1 121 ? 31.740 -15.313 19.801 1.00 36.41 121 ILE A CA 1
ATOM 1031 C C . ILE A 1 121 ? 31.059 -13.965 20.061 1.00 36.41 121 ILE A C 1
ATOM 1033 O O . ILE A 1 121 ? 29.998 -13.677 19.513 1.00 36.41 121 ILE A O 1
ATOM 1037 N N . PHE A 1 122 ? 31.656 -13.186 20.965 1.00 28.88 122 PHE A N 1
ATOM 1038 C CA . PHE A 1 122 ? 31.468 -11.739 21.054 1.00 28.88 122 PHE A CA 1
ATOM 1039 C C . PHE A 1 122 ? 32.295 -11.087 19.944 1.00 28.88 122 PHE A C 1
ATOM 1041 O O . PHE A 1 122 ? 33.418 -11.520 19.687 1.00 28.88 122 PHE A O 1
ATOM 1048 N N . GLN A 1 123 ? 31.780 -10.018 19.349 1.00 27.41 123 GLN A N 1
ATOM 1049 C CA . GLN A 1 123 ? 32.609 -9.041 18.656 1.00 27.41 123 GLN A CA 1
ATOM 1050 C C . GLN A 1 123 ? 32.118 -7.643 19.041 1.00 27.41 123 GLN A C 1
ATOM 1052 O O . GLN A 1 123 ? 30.908 -7.414 19.075 1.00 27.41 123 GLN A O 1
ATOM 1057 N N . VAL A 1 124 ? 33.085 -6.809 19.435 1.00 43.34 124 VAL A N 1
ATOM 1058 C CA . VAL A 1 124 ? 32.955 -5.427 19.930 1.00 43.34 124 VAL A CA 1
ATOM 1059 C C . VAL A 1 124 ? 32.275 -4.532 18.901 1.00 43.34 124 VAL A C 1
ATOM 1061 O O . VAL A 1 124 ? 32.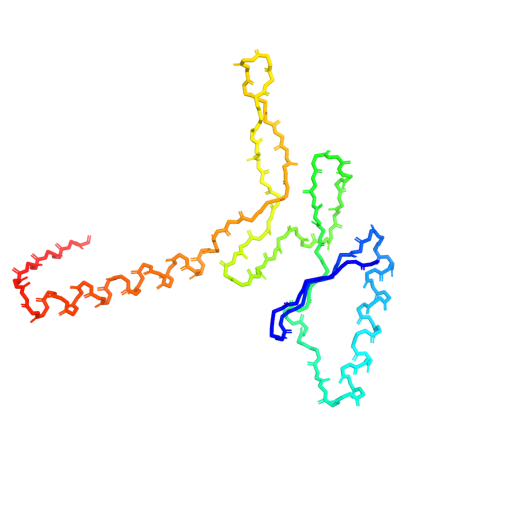610 -4.681 17.703 1.00 43.34 124 VAL A O 1
#

Radius of gyration: 21.33 Å; chains: 1; bounding box: 56×44×53 Å

pLDDT: mean 83.8, std 15.6, range [27.41, 96.25]